Protein AF-A0A9Q9IC61-F1 (afdb_monomer_lite)

Secondary structure (DSSP, 8-state):
-EEEEE-TTS-EEEEEEESSSSTT-TTEEEEEEEEEETTTTEEEEEEEEETT--HHHHHHHHHHHHHHHHHHHHH-GGGTTPEEPTTS-EEEEEE--

Organism: NCBI:txid35754

Sequence (97 aa):
MAFLVEMPDGGFLEVEERTDLAPDDLSVVGVLGASPLEGTGLITFGAVIRAGLDEEQQDDFADWIYDRVVRFAELGGEIDGWDRLEDGTWRVEARWD

pLDDT: mean 91.77, std 5.44, range [69.38, 97.5]

Radius of gyration: 13.13 Å; chains: 1; bounding box: 29×30×39 Å

Structure (mmCIF, N/CA/C/O backbone):
data_AF-A0A9Q9IC61-F1
#
_entry.id   AF-A0A9Q9IC61-F1
#
loop_
_atom_site.group_PDB
_atom_site.id
_atom_site.type_symbol
_atom_site.label_atom_id
_atom_site.label_alt_id
_atom_site.label_comp_id
_atom_site.label_asym_id
_atom_site.label_entity_id
_atom_site.label_seq_id
_atom_site.pdbx_PDB_ins_code
_atom_site.Cartn_x
_atom_site.Cartn_y
_atom_site.Cartn_z
_atom_site.occupancy
_atom_site.B_iso_or_equiv
_atom_site.auth_seq_id
_atom_site.auth_comp_id
_atom_site.auth_asym_id
_atom_site.auth_atom_id
_atom_site.pdbx_PDB_model_num
ATOM 1 N N . MET A 1 1 ? -14.946 4.957 4.155 1.00 79.94 1 MET A N 1
ATOM 2 C CA . MET A 1 1 ? -14.435 6.340 4.093 1.00 79.94 1 MET A CA 1
ATOM 3 C C . MET A 1 1 ? -13.030 6.232 3.499 1.00 79.94 1 MET A C 1
ATOM 5 O O . MET A 1 1 ? -12.612 5.108 3.231 1.00 79.94 1 MET A O 1
ATOM 9 N N . ALA A 1 2 ? -12.407 7.330 3.089 1.00 88.44 2 ALA A N 1
ATOM 10 C CA . ALA A 1 2 ? -11.098 7.282 2.447 1.00 88.44 2 ALA A CA 1
ATOM 11 C C . ALA A 1 2 ? -10.271 8.488 2.880 1.00 88.44 2 ALA A C 1
ATOM 13 O O . ALA A 1 2 ? -10.838 9.548 3.169 1.00 88.44 2 ALA A O 1
ATOM 14 N N . PHE A 1 3 ? -8.953 8.322 2.892 1.00 91.75 3 PHE A N 1
ATOM 15 C CA . PHE A 1 3 ? -8.002 9.409 3.099 1.00 91.75 3 PHE A CA 1
ATOM 16 C C . PHE A 1 3 ? -6.912 9.384 2.026 1.00 91.75 3 PHE A C 1
ATOM 18 O O . PHE A 1 3 ? -6.801 8.432 1.254 1.00 91.75 3 PHE A O 1
ATOM 25 N N . LEU A 1 4 ? -6.151 10.474 1.934 1.00 95.25 4 LEU A N 1
ATOM 26 C CA . LEU A 1 4 ? -5.129 10.662 0.910 1.00 95.25 4 LEU A CA 1
ATOM 27 C C . LEU A 1 4 ? -3.746 10.643 1.550 1.00 95.25 4 LEU A C 1
ATOM 29 O O . LEU A 1 4 ? -3.523 11.328 2.544 1.00 95.25 4 LEU A O 1
ATOM 33 N N . VAL A 1 5 ? -2.820 9.916 0.932 1.00 94.75 5 VAL A N 1
ATOM 34 C CA . VAL A 1 5 ? -1.398 9.914 1.292 1.00 94.75 5 VAL A CA 1
ATOM 35 C C . VAL A 1 5 ? -0.619 10.597 0.176 1.00 94.75 5 VAL A C 1
ATOM 37 O O . VAL A 1 5 ? -0.758 10.225 -0.990 1.00 94.75 5 VAL A O 1
ATOM 40 N N . GLU A 1 6 ? 0.181 11.608 0.511 1.00 95.25 6 GLU A N 1
ATOM 41 C CA . GLU A 1 6 ? 1.061 12.279 -0.452 1.00 95.25 6 GLU A CA 1
ATOM 42 C C . GLU A 1 6 ? 2.210 11.349 -0.853 1.00 95.25 6 GLU A C 1
ATOM 44 O O . GLU A 1 6 ? 2.881 10.758 -0.008 1.00 95.25 6 GLU A O 1
ATOM 49 N N . MET A 1 7 ? 2.411 11.184 -2.156 1.00 94.12 7 MET A N 1
ATOM 50 C CA . MET A 1 7 ? 3.391 10.267 -2.728 1.00 94.12 7 MET A CA 1
ATOM 51 C C . MET A 1 7 ? 4.706 10.989 -3.059 1.00 94.12 7 MET A C 1
ATOM 53 O O . MET A 1 7 ? 4.704 12.198 -3.303 1.00 94.12 7 MET A O 1
ATOM 57 N N . PRO A 1 8 ? 5.842 10.266 -3.141 1.00 88.56 8 PRO A N 1
ATOM 58 C CA . PRO A 1 8 ? 7.152 10.867 -3.427 1.00 88.56 8 PRO A CA 1
ATOM 59 C C . PRO A 1 8 ? 7.231 11.657 -4.743 1.00 88.56 8 PRO A C 1
ATOM 61 O O . PRO A 1 8 ? 8.104 12.507 -4.911 1.00 88.56 8 PRO A O 1
ATOM 64 N N . ASP A 1 9 ? 6.344 11.368 -5.696 1.00 87.00 9 ASP A N 1
ATOM 65 C CA . ASP A 1 9 ? 6.246 12.050 -6.988 1.00 87.00 9 ASP A CA 1
ATOM 66 C C . ASP A 1 9 ? 5.400 13.340 -6.943 1.00 87.00 9 ASP A C 1
ATOM 68 O O . ASP A 1 9 ? 5.222 13.997 -7.972 1.00 87.00 9 ASP A O 1
ATOM 72 N N . GLY A 1 10 ? 4.902 13.722 -5.761 1.00 88.00 10 GLY A N 1
ATOM 73 C CA . GLY A 1 10 ? 3.996 14.852 -5.549 1.00 88.00 10 GLY A CA 1
ATOM 74 C C . GLY A 1 10 ? 2.535 14.549 -5.898 1.00 88.00 10 GLY A C 1
ATOM 75 O O . GLY A 1 10 ? 1.713 15.467 -5.933 1.00 88.00 10 GLY A O 1
ATOM 76 N N . GLY A 1 11 ? 2.209 13.288 -6.203 1.00 92.69 11 GLY A N 1
ATOM 77 C CA . GLY A 1 11 ? 0.844 12.801 -6.358 1.00 92.69 11 GLY A CA 1
ATOM 78 C C . GLY A 1 11 ? 0.186 12.446 -5.024 1.00 92.69 11 GLY A C 1
ATOM 79 O O . GLY A 1 11 ? 0.770 12.597 -3.955 1.00 92.69 11 GLY A O 1
ATOM 80 N N . PHE A 1 12 ? -1.043 11.936 -5.095 1.00 94.50 12 PHE A N 1
ATOM 81 C CA . PHE A 1 12 ? -1.754 11.402 -3.934 1.00 94.50 12 PHE A CA 1
ATOM 82 C C . PHE A 1 12 ? -2.241 9.990 -4.224 1.00 94.50 12 PHE A C 1
ATOM 84 O O . PHE A 1 12 ? -2.774 9.722 -5.303 1.00 94.50 12 PHE A O 1
ATOM 91 N N . LEU A 1 13 ? -2.091 9.111 -3.239 1.00 95.94 13 LEU A N 1
ATOM 92 C CA . LEU A 1 13 ? -2.713 7.798 -3.215 1.00 95.94 13 LEU A CA 1
ATOM 93 C C . LEU A 1 13 ? -3.970 7.863 -2.350 1.00 95.94 13 LEU A C 1
ATOM 95 O O . LEU A 1 13 ? -3.902 8.239 -1.181 1.00 95.94 13 LEU A O 1
ATOM 99 N N . GLU A 1 14 ? -5.110 7.487 -2.921 1.00 96.62 14 GLU A N 1
ATOM 100 C CA . GLU A 1 14 ? -6.337 7.278 -2.154 1.00 96.62 14 GLU A CA 1
ATOM 101 C C . GLU A 1 14 ? -6.277 5.929 -1.431 1.00 96.62 14 GLU A C 1
ATOM 103 O O . GLU A 1 14 ? -6.000 4.893 -2.041 1.00 96.62 14 GLU A O 1
ATOM 108 N N . VAL A 1 15 ? -6.527 5.963 -0.123 1.00 97.00 15 VAL A N 1
ATOM 109 C CA . VAL A 1 15 ? -6.576 4.796 0.756 1.00 97.00 15 VAL A CA 1
ATOM 110 C C . VAL A 1 15 ? -8.029 4.518 1.111 1.00 97.00 15 VAL A C 1
ATOM 112 O O . VAL A 1 15 ? -8.683 5.332 1.765 1.00 97.00 15 VAL A O 1
ATOM 115 N N . GLU A 1 16 ? -8.542 3.363 0.690 1.00 97.06 16 GLU A N 1
ATOM 116 C CA . GLU A 1 16 ? -9.926 2.958 0.956 1.00 97.06 16 GLU A CA 1
ATOM 117 C C . GLU A 1 16 ? -10.041 2.206 2.290 1.00 97.06 16 GLU A C 1
ATOM 119 O O . GLU A 1 1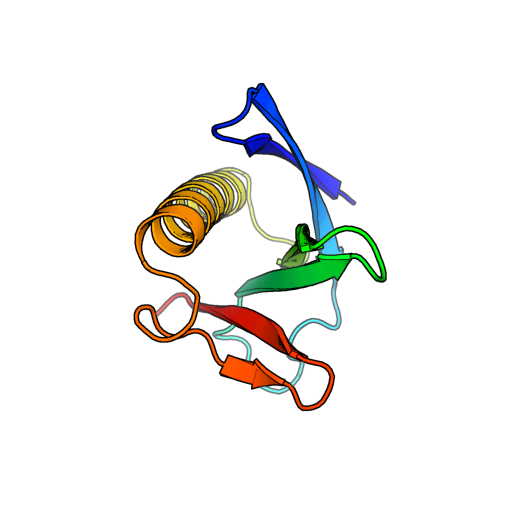6 ? -9.369 1.199 2.521 1.00 97.06 16 GLU A O 1
ATOM 124 N N . GLU A 1 17 ? -10.947 2.646 3.164 1.00 95.75 17 GLU A N 1
ATOM 125 C CA . GLU A 1 17 ? -11.278 1.903 4.380 1.00 95.75 17 GLU A CA 1
ATOM 126 C C . GLU A 1 17 ? -12.256 0.762 4.106 1.00 95.75 17 GLU A C 1
ATOM 128 O O . GLU A 1 17 ? -13.348 0.967 3.561 1.00 95.75 17 GLU A O 1
ATOM 133 N N . ARG A 1 18 ? -11.917 -0.430 4.601 1.00 95.25 18 ARG A N 1
ATOM 134 C CA . ARG A 1 18 ? -12.717 -1.645 4.444 1.00 95.25 18 ARG A CA 1
ATOM 135 C C . ARG A 1 18 ? -12.950 -2.360 5.768 1.00 95.25 18 ARG A C 1
ATOM 137 O O . ARG A 1 18 ? -12.048 -2.527 6.584 1.00 95.25 18 ARG A O 1
ATOM 144 N N . THR A 1 19 ? -14.180 -2.825 5.977 1.00 92.81 19 THR A N 1
ATOM 145 C CA . THR A 1 19 ? -14.551 -3.656 7.138 1.00 92.81 19 THR A CA 1
ATOM 146 C C . THR A 1 19 ? -14.295 -5.143 6.900 1.00 92.81 19 THR A C 1
ATOM 148 O O . THR A 1 19 ? -14.219 -5.909 7.855 1.00 92.81 19 THR A O 1
ATOM 151 N N . ASP A 1 20 ? -14.154 -5.550 5.638 1.00 92.06 20 ASP A N 1
ATOM 152 C CA . ASP A 1 20 ? -13.938 -6.925 5.185 1.00 92.06 20 ASP A CA 1
ATOM 153 C C . ASP A 1 20 ? -12.466 -7.231 4.864 1.00 92.06 20 ASP A C 1
ATOM 155 O O . ASP A 1 20 ? -12.166 -8.269 4.276 1.00 92.06 20 ASP A O 1
ATOM 159 N N . LEU A 1 21 ? -11.537 -6.347 5.245 1.00 91.19 21 LEU A N 1
ATOM 160 C CA . LEU A 1 21 ? -10.109 -6.577 5.056 1.00 91.19 21 LEU A CA 1
ATOM 161 C C . LEU A 1 21 ? -9.633 -7.735 5.943 1.00 91.19 21 LEU A C 1
ATOM 163 O O . LEU A 1 21 ? -9.780 -7.658 7.164 1.00 91.19 21 LEU A O 1
ATOM 167 N N . ALA A 1 22 ? -9.058 -8.774 5.321 1.00 87.44 22 ALA A N 1
ATOM 168 C CA . ALA A 1 22 ? -8.493 -9.955 5.985 1.00 87.44 22 ALA A CA 1
ATOM 169 C C . ALA A 1 22 ? -9.359 -10.419 7.180 1.00 87.44 22 ALA A C 1
ATOM 171 O O . ALA A 1 22 ? -8.960 -10.272 8.338 1.00 87.44 22 ALA A O 1
ATOM 172 N N . PRO A 1 23 ? -10.587 -10.913 6.931 1.00 86.31 23 PRO A N 1
ATOM 173 C CA . PRO A 1 23 ? -11.552 -11.180 7.999 1.00 86.31 23 PRO A CA 1
ATOM 174 C C . PRO A 1 23 ? -11.085 -12.289 8.951 1.00 86.31 23 PRO A C 1
ATOM 176 O O . PRO A 1 23 ? -11.498 -12.318 10.108 1.00 86.31 23 PRO A O 1
ATOM 179 N N . ASP A 1 24 ? -10.208 -13.169 8.467 1.00 90.75 24 ASP A N 1
ATOM 180 C CA . ASP A 1 24 ? -9.641 -14.286 9.220 1.00 90.75 24 ASP A CA 1
ATOM 181 C C . ASP A 1 24 ? -8.329 -13.930 9.949 1.00 90.75 24 ASP A C 1
ATOM 183 O O . ASP A 1 24 ? -7.851 -14.727 10.755 1.00 90.75 24 ASP A O 1
ATOM 187 N N . ASP A 1 25 ? -7.751 -12.747 9.698 1.00 90.25 25 ASP A N 1
ATOM 188 C CA . ASP A 1 25 ? -6.492 -12.296 10.303 1.00 90.25 25 ASP A CA 1
ATOM 189 C C . ASP A 1 25 ? -6.560 -10.812 10.697 1.00 90.25 25 ASP A C 1
ATOM 191 O O . ASP A 1 25 ? -6.336 -9.901 9.896 1.00 90.25 25 ASP A O 1
ATOM 195 N N . LEU A 1 26 ? -6.873 -10.571 11.973 1.00 87.94 26 LEU A N 1
ATOM 196 C CA . LEU A 1 26 ? -7.001 -9.224 12.533 1.00 87.94 26 LEU A CA 1
ATOM 197 C C . LEU A 1 26 ? -5.663 -8.492 12.683 1.00 87.94 26 LEU A C 1
ATOM 199 O O . LEU A 1 26 ? -5.686 -7.279 12.878 1.00 87.94 26 LEU A O 1
ATOM 203 N N . SER A 1 27 ? -4.526 -9.191 12.582 1.00 91.44 27 SER A N 1
ATOM 204 C CA . SER A 1 27 ? -3.209 -8.543 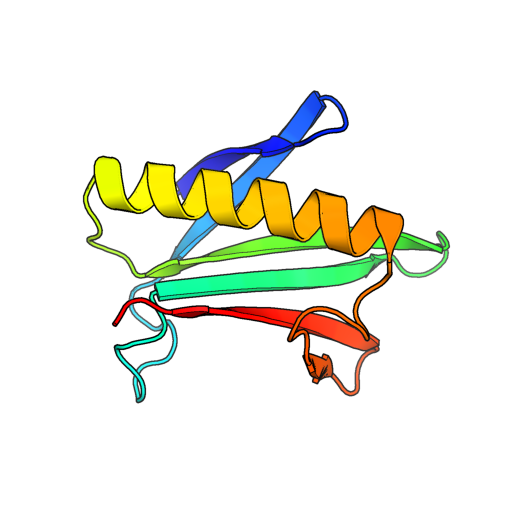12.632 1.00 91.44 27 SER A CA 1
ATOM 205 C C . SER A 1 27 ? -2.936 -7.718 11.376 1.00 91.44 27 SER A C 1
ATOM 207 O O . SER A 1 27 ? -2.170 -6.760 11.427 1.00 91.44 27 SER A O 1
ATOM 209 N N . VAL A 1 28 ? -3.589 -8.050 10.254 1.00 93.88 28 VAL A N 1
ATOM 210 C CA . VAL A 1 28 ? -3.502 -7.280 9.013 1.00 93.88 28 VAL A CA 1
ATOM 211 C C . VAL A 1 28 ? -4.377 -6.039 9.132 1.00 93.88 28 VAL A C 1
ATOM 213 O O . VAL A 1 28 ? -5.609 -6.117 9.227 1.00 93.88 28 VAL A O 1
ATOM 216 N N . VAL A 1 29 ? -3.727 -4.882 9.104 1.00 94.81 29 VAL A N 1
ATOM 217 C CA . VAL A 1 29 ? -4.370 -3.569 9.252 1.00 94.81 29 VAL A CA 1
ATOM 218 C C . VAL A 1 29 ? -4.493 -2.833 7.928 1.00 94.81 29 VAL A C 1
ATOM 220 O O . VAL A 1 29 ? -5.351 -1.969 7.796 1.00 94.81 29 VAL A O 1
ATOM 223 N N . GLY A 1 30 ? -3.707 -3.213 6.922 1.00 96.56 30 GLY A N 1
ATOM 224 C CA . GLY A 1 30 ? -3.768 -2.617 5.596 1.00 96.56 30 GLY A CA 1
ATOM 225 C C . GLY A 1 30 ? -3.029 -3.437 4.548 1.00 96.56 30 GLY A C 1
ATOM 226 O O . GLY A 1 30 ? -2.244 -4.329 4.871 1.00 96.56 30 GLY A O 1
ATOM 227 N N . VAL A 1 31 ? -3.296 -3.147 3.280 1.00 96.75 31 VAL A N 1
ATOM 228 C CA . VAL A 1 31 ? -2.645 -3.781 2.131 1.00 96.75 31 VAL A CA 1
ATOM 229 C C . VAL A 1 31 ? -2.296 -2.707 1.118 1.00 96.75 31 VAL A C 1
ATOM 231 O O . VAL A 1 31 ? -3.139 -1.879 0.777 1.00 96.75 31 VAL A O 1
ATOM 234 N N . LEU A 1 32 ? -1.069 -2.762 0.609 1.00 97.31 32 LEU A N 1
ATOM 235 C CA . LEU A 1 32 ? -0.616 -1.973 -0.529 1.00 97.31 32 LEU A CA 1
ATOM 236 C C . LEU A 1 32 ? -0.416 -2.906 -1.724 1.00 97.31 32 LEU A C 1
ATOM 238 O O . LEU A 1 32 ? 0.272 -3.921 -1.626 1.00 97.31 32 LEU A O 1
ATOM 242 N N . GLY A 1 33 ? -1.028 -2.558 -2.850 1.00 96.25 33 GLY A N 1
ATOM 243 C CA . GLY A 1 33 ? -0.877 -3.230 -4.132 1.00 96.25 33 GLY A CA 1
ATOM 244 C C . GLY A 1 33 ? -0.133 -2.353 -5.135 1.00 96.25 33 GLY A C 1
ATOM 245 O O . GLY A 1 33 ? -0.323 -1.139 -5.161 1.00 96.25 33 GLY A O 1
ATOM 246 N N . ALA A 1 34 ? 0.682 -2.975 -5.982 1.00 95.31 34 ALA A N 1
ATOM 247 C CA . ALA A 1 34 ? 1.385 -2.342 -7.089 1.00 95.31 34 ALA A CA 1
ATOM 248 C C . ALA A 1 34 ? 1.133 -3.154 -8.365 1.00 95.31 34 ALA A C 1
ATOM 250 O O . ALA A 1 34 ? 1.647 -4.263 -8.535 1.00 95.31 34 ALA A O 1
ATOM 251 N N . SER A 1 35 ? 0.308 -2.611 -9.255 1.00 94.69 35 SER A N 1
ATOM 252 C CA . SER A 1 35 ? -0.175 -3.306 -10.450 1.00 94.69 35 SER A CA 1
ATOM 253 C C . SER A 1 35 ? 0.415 -2.693 -11.718 1.00 94.69 35 SER A C 1
ATOM 255 O O . SER A 1 35 ? 0.471 -1.466 -11.828 1.00 94.69 35 SER A O 1
ATOM 257 N N . PRO A 1 36 ? 0.833 -3.505 -12.703 1.00 92.25 36 PRO A N 1
ATOM 258 C CA . PRO A 1 36 ? 1.251 -2.987 -13.995 1.00 92.25 36 PRO A CA 1
ATOM 259 C C . PRO A 1 36 ? 0.064 -2.394 -14.756 1.00 92.25 36 PRO A C 1
ATOM 261 O O . PRO A 1 36 ? -0.990 -3.016 -14.882 1.00 92.25 36 PRO A O 1
ATOM 264 N N . LEU A 1 37 ? 0.255 -1.206 -15.322 1.00 89.31 37 LEU A N 1
ATOM 265 C CA . LEU A 1 37 ? -0.717 -0.589 -16.210 1.00 89.31 37 LEU A CA 1
ATOM 266 C C . LEU A 1 37 ? -0.488 -1.085 -17.643 1.00 89.31 37 LEU A C 1
ATOM 268 O O . LEU A 1 37 ? 0.541 -0.796 -18.271 1.00 89.31 37 LEU A O 1
ATOM 272 N N . GLU A 1 38 ? -1.456 -1.848 -18.153 1.00 87.38 38 GLU A N 1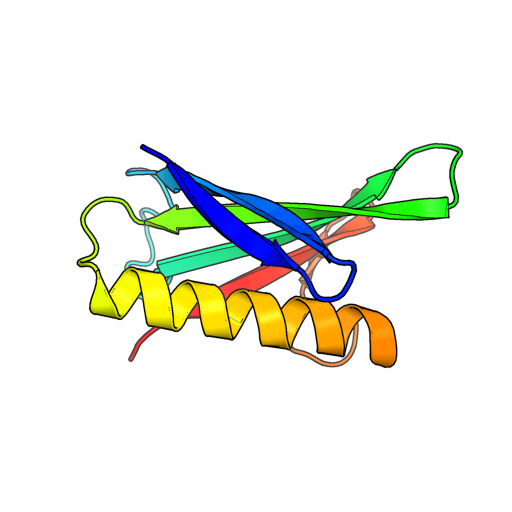
ATOM 273 C CA . GLU A 1 38 ? -1.357 -2.554 -19.432 1.00 87.38 38 GLU A CA 1
ATOM 274 C C . GLU A 1 38 ? -0.934 -1.623 -20.580 1.00 87.38 38 GLU A C 1
ATOM 276 O O . GLU A 1 38 ? -1.480 -0.539 -20.777 1.00 87.38 38 GLU A O 1
ATOM 281 N N . GLY A 1 39 ? 0.083 -2.047 -21.337 1.00 87.50 39 GLY A N 1
ATOM 282 C CA . GLY A 1 39 ? 0.561 -1.332 -22.522 1.00 87.50 39 GLY A CA 1
ATOM 283 C C . GLY A 1 39 ? 1.394 -0.074 -22.251 1.00 87.50 39 GLY A C 1
ATOM 284 O O . GLY A 1 39 ? 1.843 0.553 -23.209 1.00 87.50 39 GLY A O 1
ATOM 285 N N . THR A 1 40 ? 1.641 0.288 -20.987 1.00 88.62 40 THR A N 1
ATOM 286 C CA . THR A 1 40 ? 2.396 1.508 -20.634 1.00 88.62 40 THR A CA 1
ATOM 287 C C . THR A 1 40 ? 3.769 1.235 -20.023 1.00 88.62 40 THR A C 1
ATOM 289 O O . THR A 1 40 ? 4.643 2.096 -20.076 1.00 88.62 40 THR A O 1
ATOM 292 N 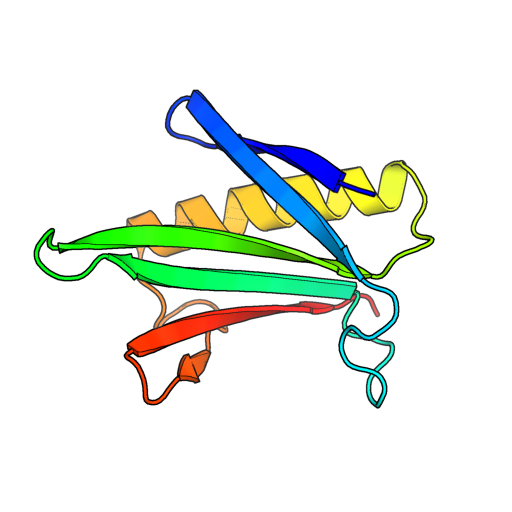N . GLY A 1 41 ? 3.968 0.047 -19.441 1.00 83.88 41 GLY A N 1
ATOM 293 C CA . GLY A 1 41 ? 5.159 -0.263 -18.643 1.00 83.88 41 GLY A CA 1
ATOM 294 C C . GLY A 1 41 ? 5.223 0.481 -17.303 1.00 83.88 41 GLY A C 1
ATOM 295 O O . GLY A 1 41 ? 6.234 0.383 -16.614 1.00 83.88 41 GLY A O 1
ATOM 296 N N . LEU A 1 42 ? 4.170 1.219 -16.937 1.00 87.19 42 LEU A N 1
ATOM 297 C CA . LEU A 1 42 ? 4.052 1.921 -15.663 1.00 87.19 42 LEU A CA 1
ATOM 298 C C . LEU A 1 42 ? 3.449 1.008 -14.591 1.00 87.19 42 LEU A C 1
ATOM 300 O O . LEU A 1 42 ? 2.768 0.030 -14.902 1.00 87.19 42 LEU A O 1
ATOM 304 N N . ILE A 1 43 ? 3.680 1.363 -13.329 1.00 89.69 43 ILE A N 1
ATOM 305 C CA . ILE A 1 43 ? 3.070 0.736 -12.155 1.00 89.69 43 ILE A CA 1
ATOM 306 C C . ILE A 1 43 ? 2.098 1.735 -11.528 1.00 89.69 43 ILE A C 1
ATOM 308 O O . ILE A 1 43 ? 2.421 2.913 -11.395 1.00 89.69 43 ILE A O 1
ATOM 312 N N . THR A 1 44 ? 0.921 1.262 -11.135 1.00 93.00 44 THR A N 1
ATOM 313 C CA . THR A 1 44 ? -0.049 2.022 -10.340 1.00 93.00 44 THR A CA 1
ATOM 314 C C . THR A 1 44 ? -0.169 1.406 -8.960 1.00 93.00 44 THR A C 1
ATOM 316 O O . THR A 1 44 ? -0.262 0.181 -8.844 1.00 93.00 44 THR A O 1
ATOM 319 N N . PHE A 1 45 ? -0.225 2.250 -7.936 1.00 95.31 45 PHE A N 1
ATOM 320 C CA . PHE A 1 45 ? -0.427 1.816 -6.560 1.00 95.31 45 PHE A CA 1
ATOM 321 C C . PHE A 1 45 ? -1.895 1.936 -6.152 1.00 95.31 45 PHE A C 1
ATOM 323 O O . PHE A 1 45 ? -2.606 2.826 -6.616 1.00 95.31 45 PHE A O 1
ATOM 330 N N . GLY A 1 46 ? -2.336 1.030 -5.285 1.00 96.50 46 GLY A N 1
ATOM 331 C CA . GLY A 1 46 ? -3.643 1.060 -4.634 1.00 96.50 46 GLY A CA 1
ATOM 332 C C . GLY A 1 46 ? -3.508 0.570 -3.200 1.00 96.50 46 GLY A C 1
ATOM 333 O O . GLY A 1 46 ? -2.793 -0.403 -2.966 1.00 96.50 46 GLY A O 1
ATOM 334 N N . ALA A 1 47 ? -4.170 1.223 -2.248 1.00 97.50 47 ALA A N 1
ATOM 335 C CA . ALA A 1 47 ? -4.089 0.852 -0.841 1.00 97.50 47 ALA A CA 1
ATOM 336 C C . ALA A 1 47 ? -5.471 0.723 -0.201 1.00 97.50 47 ALA A C 1
ATOM 338 O O . ALA A 1 47 ? -6.394 1.483 -0.496 1.00 97.50 47 ALA A O 1
ATOM 339 N N . VAL A 1 48 ? -5.587 -0.244 0.703 1.00 97.44 48 VAL A N 1
ATOM 340 C CA . VAL A 1 48 ? -6.759 -0.432 1.558 1.00 97.44 48 VAL A CA 1
ATOM 341 C C . VAL A 1 48 ? -6.314 -0.531 3.008 1.00 97.44 48 VAL A C 1
ATOM 343 O O . VAL A 1 48 ? -5.272 -1.116 3.298 1.00 97.44 48 VAL A O 1
ATOM 346 N N . ILE A 1 49 ? -7.117 0.006 3.916 1.00 96.69 49 ILE A N 1
ATOM 347 C CA . ILE A 1 49 ? -6.882 -0.051 5.359 1.00 96.69 49 ILE A CA 1
ATOM 348 C C . ILE A 1 49 ? -8.126 -0.591 6.067 1.00 96.69 49 ILE A C 1
ATOM 350 O O . ILE A 1 49 ? -9.250 -0.484 5.569 1.00 96.69 49 ILE A O 1
ATOM 354 N N . ARG A 1 50 ? -7.950 -1.197 7.236 1.00 95.62 50 ARG A N 1
ATOM 355 C CA . ARG A 1 50 ? -9.052 -1.645 8.081 1.00 95.62 50 ARG A CA 1
ATOM 356 C C . ARG A 1 50 ? -9.843 -0.433 8.576 1.00 95.62 50 ARG A C 1
ATOM 358 O O . ARG A 1 50 ? -9.276 0.553 9.029 1.00 95.62 50 ARG A O 1
ATOM 365 N N . ALA A 1 51 ? -11.166 -0.513 8.506 1.00 94.00 51 ALA A N 1
ATOM 366 C CA . ALA A 1 51 ? -12.037 0.536 9.027 1.00 94.00 51 ALA A CA 1
ATOM 367 C C . ALA A 1 51 ? -12.013 0.594 10.566 1.00 94.00 51 ALA A C 1
ATOM 369 O O . ALA A 1 51 ? -11.911 -0.438 11.234 1.00 94.00 51 ALA A O 1
ATOM 370 N N . GLY A 1 52 ? -12.214 1.794 11.120 1.00 91.25 52 GLY A N 1
ATOM 371 C CA . GLY A 1 52 ? -12.335 2.014 12.567 1.00 91.25 52 GLY A CA 1
ATOM 372 C C . GLY A 1 52 ? -11.014 2.244 13.305 1.00 91.25 52 GLY A C 1
ATOM 373 O O . GLY A 1 52 ? -11.018 2.229 14.534 1.00 91.25 52 GLY A O 1
ATOM 374 N N . LEU A 1 53 ? -9.922 2.452 12.568 1.00 90.62 53 LEU A N 1
ATOM 375 C CA . LEU A 1 53 ? -8.643 2.902 13.111 1.00 90.62 53 LEU A CA 1
ATOM 376 C C . LEU A 1 53 ? -8.694 4.395 13.449 1.00 90.62 53 LEU A C 1
ATOM 378 O O . LEU A 1 53 ? -9.393 5.159 12.773 1.00 90.62 53 LEU A O 1
ATOM 382 N N . ASP A 1 54 ? -7.979 4.796 14.495 1.00 93.62 54 ASP A N 1
ATOM 383 C CA . ASP A 1 54 ? -7.865 6.202 14.888 1.00 93.62 54 ASP A CA 1
ATOM 384 C C . ASP A 1 54 ? -6.889 6.993 13.993 1.00 93.62 54 ASP A C 1
ATOM 386 O O . ASP A 1 54 ? -6.342 6.469 13.026 1.00 93.62 54 ASP A O 1
ATOM 390 N N . GLU A 1 55 ? -6.743 8.293 14.260 1.00 93.06 55 GLU A N 1
ATOM 391 C CA . GLU A 1 55 ? -5.925 9.203 13.445 1.00 93.06 55 GLU A CA 1
ATOM 392 C C . GLU A 1 55 ? -4.427 8.864 13.522 1.00 93.06 55 GLU A C 1
ATOM 394 O O . GLU A 1 55 ? -3.770 8.823 12.490 1.00 93.06 55 GLU A O 1
ATOM 399 N N . GLU A 1 56 ? -3.909 8.524 14.709 1.00 94.56 56 GLU A N 1
ATOM 400 C CA . GLU A 1 56 ? -2.502 8.126 14.903 1.00 94.56 56 GLU A CA 1
ATOM 401 C C . GLU A 1 56 ? -2.185 6.857 14.102 1.00 94.56 56 GLU A C 1
ATOM 403 O O . GLU A 1 56 ? -1.196 6.776 13.381 1.00 94.56 56 GLU A O 1
ATOM 408 N N . GLN A 1 57 ? -3.098 5.893 14.149 1.00 94.19 57 GLN A N 1
ATOM 409 C CA . GLN A 1 57 ? -3.036 4.656 13.384 1.00 94.19 57 GLN A CA 1
ATOM 410 C C . GLN A 1 57 ? -3.101 4.868 11.860 1.00 94.19 57 GLN A C 1
ATOM 412 O O . GLN A 1 57 ? -2.456 4.142 11.098 1.00 94.19 57 GLN A O 1
ATOM 417 N N . GLN A 1 58 ? -3.895 5.834 11.395 1.00 94.31 58 GLN A N 1
ATOM 418 C CA . GLN A 1 58 ? -3.963 6.191 9.975 1.00 94.31 58 GLN A CA 1
ATOM 419 C C . GLN A 1 58 ? -2.682 6.890 9.506 1.00 94.31 58 GLN A C 1
ATOM 421 O O . GLN A 1 58 ? -2.201 6.576 8.415 1.00 94.31 58 GLN A O 1
ATOM 426 N N . ASP A 1 59 ? -2.107 7.761 10.337 1.00 95.00 59 ASP A N 1
ATOM 427 C CA . ASP A 1 59 ? -0.831 8.434 10.073 1.00 95.00 59 ASP A CA 1
ATOM 428 C C . ASP A 1 59 ? 0.331 7.428 10.015 1.00 95.00 59 ASP A C 1
ATOM 430 O O . ASP A 1 59 ? 1.088 7.415 9.043 1.00 95.00 59 ASP A O 1
ATOM 434 N N . ASP A 1 60 ? 0.414 6.498 10.972 1.00 95.75 60 ASP A N 1
ATOM 435 C CA . ASP A 1 60 ? 1.413 5.420 10.962 1.00 95.75 60 ASP A CA 1
ATOM 436 C C . ASP A 1 60 ? 1.316 4.562 9.687 1.00 95.75 60 ASP A C 1
ATOM 438 O O . ASP A 1 60 ? 2.325 4.137 9.108 1.00 95.75 60 ASP A O 1
ATOM 442 N N . PHE A 1 61 ? 0.093 4.298 9.215 1.00 96.38 61 PHE A N 1
ATOM 443 C CA . PHE A 1 61 ? -0.117 3.574 7.964 1.00 96.38 61 PHE A CA 1
ATOM 444 C C . PHE A 1 61 ? 0.269 4.406 6.732 1.00 96.38 61 PHE A C 1
ATOM 446 O O . PHE A 1 61 ? 0.809 3.850 5.773 1.00 96.38 61 PHE A O 1
ATOM 453 N N . ALA A 1 62 ? 0.031 5.719 6.747 1.00 96.50 62 ALA A N 1
ATOM 454 C CA . ALA A 1 62 ? 0.448 6.627 5.682 1.00 96.50 62 ALA A CA 1
ATOM 455 C C . ALA A 1 62 ? 1.979 6.658 5.534 1.00 96.50 62 ALA A C 1
ATOM 457 O O . ALA A 1 62 ? 2.492 6.496 4.421 1.00 96.50 62 ALA A O 1
ATOM 458 N N . ASP A 1 63 ? 2.702 6.765 6.650 1.00 96.12 63 ASP A N 1
ATOM 459 C CA . ASP A 1 63 ? 4.167 6.706 6.684 1.00 96.12 63 ASP A CA 1
ATOM 460 C C . ASP A 1 63 ? 4.684 5.349 6.188 1.00 96.12 63 ASP A C 1
ATOM 462 O O . ASP A 1 63 ? 5.623 5.277 5.385 1.00 96.12 63 ASP A O 1
ATOM 466 N N . TRP A 1 64 ? 4.029 4.257 6.599 1.00 95.81 64 TRP A N 1
ATOM 467 C CA . TRP A 1 64 ? 4.349 2.921 6.104 1.00 95.81 64 TRP A CA 1
ATOM 468 C C . TRP A 1 64 ? 4.134 2.799 4.588 1.00 95.81 64 TRP A C 1
ATOM 470 O O . TRP A 1 64 ? 5.006 2.267 3.902 1.00 95.81 64 TRP A O 1
ATOM 480 N N . ILE A 1 65 ? 3.028 3.3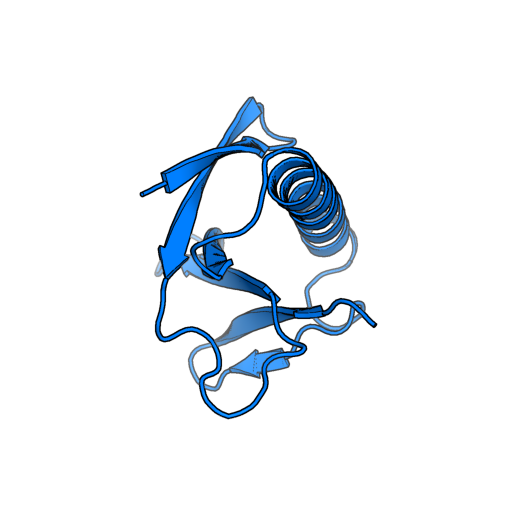14 4.032 1.00 96.25 65 ILE A N 1
ATOM 481 C CA . ILE A 1 65 ? 2.794 3.335 2.576 1.00 96.25 65 ILE A CA 1
ATOM 482 C C . ILE A 1 65 ? 3.933 4.073 1.876 1.00 96.25 65 ILE A C 1
ATOM 484 O O . ILE A 1 65 ? 4.482 3.556 0.900 1.00 96.25 65 ILE A O 1
ATOM 488 N N . TYR A 1 66 ? 4.271 5.270 2.359 1.00 95.50 66 TYR A N 1
ATOM 489 C CA . TYR A 1 66 ? 5.292 6.111 1.744 1.00 95.50 66 TYR A CA 1
ATOM 490 C C . TYR A 1 66 ? 6.631 5.368 1.650 1.00 95.50 66 TYR A C 1
ATOM 492 O O . TYR A 1 66 ? 7.204 5.270 0.561 1.00 95.50 66 TYR A O 1
ATOM 500 N N . ASP A 1 67 ? 7.090 4.768 2.754 1.00 94.31 67 ASP A N 1
ATOM 501 C CA . ASP A 1 67 ? 8.321 3.968 2.778 1.00 94.31 67 ASP A CA 1
ATOM 502 C C . ASP A 1 67 ? 8.264 2.808 1.772 1.00 94.31 67 ASP A C 1
ATOM 504 O O . ASP A 1 67 ? 9.182 2.626 0.968 1.00 94.31 67 ASP A O 1
ATOM 508 N N . ARG A 1 68 ? 7.155 2.058 1.732 1.00 94.38 68 ARG A N 1
ATOM 509 C CA . ARG A 1 68 ? 7.010 0.913 0.817 1.00 94.38 68 ARG A CA 1
ATOM 510 C C . ARG A 1 68 ? 7.015 1.320 -0.649 1.00 94.38 68 ARG A C 1
ATOM 512 O O . ARG A 1 68 ? 7.616 0.613 -1.457 1.00 94.38 68 ARG A O 1
ATOM 519 N N . VAL A 1 69 ? 6.389 2.440 -1.005 1.00 94.12 69 VAL A N 1
ATOM 520 C CA . VAL A 1 69 ? 6.400 2.957 -2.382 1.00 94.12 69 VAL A CA 1
ATOM 521 C C . VAL A 1 69 ? 7.814 3.366 -2.793 1.00 94.12 69 VAL A C 1
ATOM 523 O O . VAL A 1 69 ? 8.266 2.977 -3.873 1.00 94.12 69 VAL A O 1
ATOM 526 N N . VAL A 1 70 ? 8.543 4.084 -1.928 1.00 93.25 70 VAL A N 1
ATOM 527 C CA . VAL A 1 70 ? 9.944 4.465 -2.182 1.00 93.25 70 VAL A CA 1
ATOM 528 C C . VAL A 1 70 ? 10.805 3.223 -2.397 1.00 93.25 70 VAL A C 1
ATOM 530 O O . VAL A 1 70 ? 11.486 3.106 -3.416 1.00 93.25 70 VAL A O 1
ATOM 533 N N . ARG A 1 71 ? 10.729 2.249 -1.486 1.00 92.31 71 ARG A N 1
ATOM 534 C CA . ARG A 1 71 ? 11.553 1.035 -1.560 1.00 92.31 71 ARG A CA 1
ATOM 535 C C . ARG A 1 71 ? 11.204 0.176 -2.766 1.00 92.31 71 ARG A C 1
ATOM 537 O O . ARG A 1 71 ? 12.108 -0.352 -3.410 1.00 92.31 71 ARG A O 1
ATOM 544 N N . PHE A 1 72 ? 9.923 0.083 -3.125 1.00 92.69 72 PHE A N 1
ATOM 545 C CA . PHE A 1 72 ? 9.503 -0.598 -4.348 1.00 92.69 72 PHE A CA 1
ATOM 546 C C . PHE A 1 72 ? 10.091 0.073 -5.596 1.00 92.69 72 PHE A C 1
ATOM 548 O O . PHE A 1 72 ? 10.548 -0.621 -6.503 1.00 92.69 72 PHE A O 1
ATOM 555 N N . ALA A 1 73 ? 10.123 1.408 -5.648 1.00 89.62 73 ALA A N 1
ATOM 556 C CA . ALA A 1 73 ? 10.710 2.138 -6.769 1.00 89.62 73 ALA A CA 1
ATOM 557 C C . ALA A 1 73 ? 12.238 1.957 -6.868 1.00 89.62 73 ALA A C 1
ATOM 559 O O . ALA A 1 73 ? 12.777 1.890 -7.972 1.00 89.62 73 ALA A O 1
ATOM 560 N N . GLU A 1 74 ? 12.936 1.858 -5.734 1.00 89.94 74 GLU A N 1
ATOM 561 C CA . GLU A 1 74 ? 14.395 1.699 -5.688 1.00 89.94 74 GLU A CA 1
ATOM 562 C C . GLU A 1 74 ? 14.866 0.261 -5.944 1.00 89.94 74 GLU A C 1
ATOM 564 O O . GLU A 1 74 ? 15.880 0.045 -6.612 1.00 89.94 74 GLU A O 1
ATOM 569 N N . LEU A 1 75 ? 14.158 -0.724 -5.387 1.00 88.00 75 LEU A N 1
ATOM 570 C CA . LEU A 1 75 ? 14.618 -2.113 -5.280 1.00 88.00 75 LEU A CA 1
ATOM 571 C C . LEU A 1 75 ? 13.748 -3.111 -6.055 1.00 88.00 75 LEU A C 1
ATOM 573 O O . LEU A 1 75 ? 14.182 -4.236 -6.302 1.00 88.00 75 LEU A O 1
ATOM 577 N N . GLY A 1 76 ? 12.535 -2.715 -6.446 1.00 83.56 76 GLY A N 1
ATOM 578 C CA . GLY A 1 76 ? 11.502 -3.618 -6.949 1.00 83.56 76 GLY A CA 1
ATOM 579 C C . GLY A 1 76 ? 10.795 -4.409 -5.838 1.00 83.56 76 GLY A C 1
ATOM 580 O O . GLY A 1 76 ? 11.167 -4.360 -4.667 1.00 83.56 76 GLY A O 1
ATOM 581 N N . GLY A 1 77 ? 9.757 -5.165 -6.214 1.00 78.38 77 GLY A N 1
ATOM 582 C CA . GLY A 1 77 ? 8.921 -5.914 -5.265 1.00 78.38 77 GLY A CA 1
ATOM 583 C C . GLY A 1 77 ? 9.599 -7.120 -4.603 1.00 78.38 77 GLY A C 1
ATOM 584 O O . GLY A 1 77 ? 9.264 -7.470 -3.480 1.00 78.38 77 GLY A O 1
ATOM 585 N N . GLU A 1 78 ? 10.597 -7.741 -5.235 1.00 77.69 78 GLU A N 1
ATOM 586 C CA . GLU A 1 78 ? 11.161 -9.027 -4.774 1.00 77.69 78 GLU A CA 1
ATOM 587 C C . GLU A 1 78 ? 11.854 -8.982 -3.400 1.00 77.69 78 GLU A C 1
ATOM 589 O O . GLU A 1 78 ? 12.085 -10.029 -2.798 1.00 77.69 78 GLU A O 1
ATOM 594 N N . ILE A 1 79 ? 12.222 -7.798 -2.906 1.00 69.38 79 ILE A N 1
ATOM 595 C CA . ILE A 1 79 ? 13.184 -7.663 -1.803 1.00 69.38 79 ILE A CA 1
ATOM 596 C C . ILE A 1 79 ? 12.514 -7.351 -0.454 1.00 69.38 79 ILE A C 1
ATOM 598 O O . ILE A 1 79 ? 13.119 -7.583 0.591 1.00 69.38 79 ILE A O 1
ATOM 602 N N . ASP A 1 80 ? 11.265 -6.880 -0.437 1.00 76.06 80 ASP A N 1
ATOM 603 C CA . ASP A 1 80 ? 10.725 -6.167 0.731 1.00 76.06 80 ASP A CA 1
ATOM 604 C C . ASP A 1 80 ? 9.390 -6.729 1.251 1.00 76.06 80 ASP A C 1
ATOM 606 O O . ASP A 1 80 ? 8.478 -5.989 1.607 1.00 76.06 80 ASP A O 1
ATOM 610 N N . GLY A 1 81 ? 9.267 -8.060 1.284 1.00 85.75 81 GLY A N 1
ATOM 611 C CA . GLY A 1 81 ? 8.082 -8.737 1.828 1.00 85.75 81 GLY A CA 1
ATOM 612 C C . GLY A 1 81 ? 6.841 -8.648 0.938 1.00 85.75 81 GLY A C 1
ATOM 613 O O . GLY A 1 81 ? 5.743 -8.945 1.404 1.00 85.75 81 GLY A O 1
ATOM 614 N N . TRP A 1 82 ? 7.010 -8.249 -0.325 1.00 94.19 82 TRP A N 1
ATOM 615 C CA . TRP A 1 82 ? 5.924 -8.274 -1.289 1.00 94.19 82 TRP A CA 1
ATOM 616 C C . TRP A 1 82 ? 5.729 -9.679 -1.850 1.00 94.19 82 TRP A C 1
ATOM 618 O O . TRP A 1 82 ? 6.678 -10.346 -2.266 1.00 94.19 82 TRP A O 1
ATOM 628 N N . ASP A 1 83 ? 4.471 -10.079 -1.954 1.00 93.88 83 ASP A N 1
ATOM 629 C CA . ASP A 1 83 ? 4.051 -11.256 -2.691 1.00 93.88 83 ASP A CA 1
ATOM 630 C C . ASP A 1 83 ? 3.702 -10.868 -4.126 1.00 93.88 83 ASP A C 1
ATOM 632 O O . ASP A 1 83 ? 2.938 -9.927 -4.366 1.00 93.88 83 ASP A O 1
ATOM 636 N N . ARG A 1 84 ? 4.213 -11.632 -5.092 1.00 93.75 84 ARG A N 1
ATOM 637 C CA . ARG A 1 84 ? 3.791 -11.519 -6.489 1.00 93.75 84 ARG A CA 1
ATOM 638 C C . ARG A 1 84 ? 2.591 -12.420 -6.749 1.00 93.75 84 ARG A C 1
ATOM 640 O O . ARG A 1 84 ? 2.677 -13.634 -6.570 1.00 93.75 84 ARG A O 1
ATOM 647 N N . LEU A 1 85 ? 1.501 -11.829 -7.213 1.00 93.12 85 LEU A N 1
ATOM 648 C CA . LEU A 1 85 ? 0.295 -12.526 -7.639 1.00 93.12 85 LEU A CA 1
ATOM 649 C C . LEU A 1 85 ? 0.431 -13.056 -9.074 1.00 93.12 85 LEU A C 1
ATOM 651 O O . LEU A 1 85 ? 1.315 -12.652 -9.835 1.00 93.12 85 LEU A O 1
ATOM 655 N N . GLU A 1 86 ? -0.454 -13.983 -9.446 1.00 92.69 86 GLU A N 1
ATOM 656 C CA . GLU A 1 86 ? -0.432 -14.649 -10.758 1.00 92.69 86 GLU A CA 1
ATOM 657 C C . GLU A 1 86 ? -0.670 -13.684 -11.929 1.00 92.69 86 GLU A C 1
ATOM 659 O O . GLU A 1 86 ? -0.134 -13.888 -13.017 1.00 92.69 86 GLU A O 1
ATOM 664 N N . ASP A 1 87 ? -1.435 -12.615 -11.702 1.00 89.38 87 ASP A N 1
ATOM 665 C CA . ASP A 1 87 ? -1.699 -11.547 -12.674 1.00 89.38 87 ASP A CA 1
ATOM 666 C C . ASP A 1 87 ? -0.538 -10.543 -12.808 1.00 89.38 87 ASP A C 1
ATOM 668 O O . ASP A 1 87 ? -0.574 -9.645 -13.649 1.00 89.38 87 ASP A O 1
ATOM 672 N N . GLY A 1 88 ? 0.526 -10.719 -12.020 1.00 89.88 88 GLY A N 1
ATOM 673 C CA . GLY A 1 88 ? 1.700 -9.856 -12.013 1.00 89.88 88 GLY A CA 1
ATOM 674 C C . GLY A 1 88 ? 1.601 -8.661 -11.070 1.00 89.88 88 GLY A C 1
ATOM 675 O O . GLY A 1 88 ? 2.583 -7.921 -10.977 1.00 89.88 88 GLY A O 1
ATOM 676 N N . THR A 1 89 ? 0.487 -8.488 -10.356 1.00 94.00 89 THR A N 1
ATOM 677 C CA . THR A 1 89 ? 0.376 -7.510 -9.274 1.00 94.00 89 THR A CA 1
ATOM 678 C C . THR A 1 89 ? 1.256 -7.920 -8.103 1.00 94.00 89 THR A C 1
ATOM 680 O O . THR A 1 89 ? 1.333 -9.088 -7.726 1.00 94.00 89 THR A O 1
ATOM 683 N N . TRP A 1 90 ? 1.923 -6.943 -7.504 1.00 95.50 90 TRP A N 1
ATOM 684 C CA . TRP A 1 90 ? 2.605 -7.115 -6.231 1.00 95.50 90 TRP A CA 1
ATOM 685 C C . TRP A 1 90 ? 1.690 -6.664 -5.105 1.00 95.50 90 TRP A C 1
ATOM 687 O O . TRP A 1 90 ? 0.989 -5.665 -5.250 1.00 95.50 90 TRP A O 1
ATOM 697 N N . ARG A 1 91 ? 1.715 -7.363 -3.972 1.00 95.62 91 ARG A N 1
ATOM 698 C CA . ARG A 1 91 ? 1.034 -6.927 -2.750 1.00 95.62 91 ARG A CA 1
ATOM 699 C C . ARG A 1 91 ? 1.945 -7.034 -1.537 1.00 95.62 91 ARG A C 1
ATOM 701 O O . ARG A 1 91 ? 2.750 -7.954 -1.466 1.00 95.62 91 ARG A O 1
ATOM 708 N N . VAL A 1 92 ? 1.776 -6.151 -0.567 1.00 95.56 92 VAL A N 1
ATOM 709 C CA . VAL A 1 92 ? 2.406 -6.251 0.753 1.00 95.56 92 VAL A CA 1
ATOM 710 C C . VAL A 1 92 ? 1.386 -5.886 1.824 1.00 95.56 92 VAL A C 1
ATOM 712 O O . VAL A 1 92 ? 0.542 -5.011 1.627 1.00 95.56 92 VAL A O 1
ATOM 715 N N . GLU A 1 93 ? 1.434 -6.596 2.946 1.00 95.81 93 GLU A N 1
ATOM 716 C CA . GLU A 1 93 ? 0.491 -6.438 4.052 1.00 95.81 93 GLU A CA 1
ATOM 717 C C . GLU A 1 93 ? 1.148 -5.649 5.189 1.00 95.81 93 GLU A C 1
ATOM 719 O O . GLU A 1 93 ? 2.258 -5.969 5.621 1.00 95.81 93 GLU A O 1
ATOM 724 N N . ALA A 1 94 ? 0.454 -4.630 5.690 1.00 95.12 94 ALA A N 1
ATOM 725 C CA . ALA A 1 94 ? 0.803 -3.977 6.942 1.00 95.12 94 ALA A CA 1
ATOM 726 C C . ALA A 1 94 ? 0.217 -4.779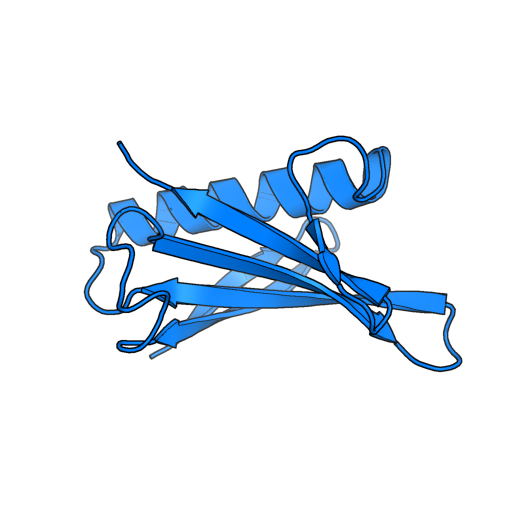 8.100 1.00 95.12 94 ALA A C 1
ATOM 728 O O . ALA A 1 94 ? -0.970 -5.126 8.090 1.00 95.12 94 ALA A O 1
ATOM 729 N N . ARG A 1 95 ? 1.051 -5.048 9.104 1.00 93.56 95 ARG A N 1
ATOM 730 C CA . ARG A 1 95 ? 0.660 -5.762 10.316 1.00 93.56 95 ARG A CA 1
ATOM 731 C C . ARG A 1 95 ? 1.115 -5.003 11.550 1.00 93.56 95 ARG A C 1
ATOM 733 O O . ARG A 1 95 ? 2.211 -4.443 11.536 1.00 93.56 95 ARG A O 1
ATOM 740 N N . TRP A 1 96 ? 0.288 -5.018 12.590 1.00 84.94 96 TRP A N 1
ATOM 741 C CA . TRP A 1 96 ? 0.633 -4.520 13.922 1.00 84.94 96 TRP A CA 1
ATOM 742 C C . TRP A 1 96 ? 0.624 -5.683 14.914 1.00 84.94 96 TRP A C 1
ATOM 744 O O . TRP A 1 96 ? -0.283 -6.518 14.876 1.00 84.94 96 TRP A O 1
ATOM 754 N N . ASP A 1 97 ? 1.667 -5.750 15.742 1.00 71.19 97 ASP A N 1
ATOM 755 C CA . ASP A 1 97 ? 1.815 -6.721 16.835 1.00 71.19 97 ASP A CA 1
ATOM 756 C C . ASP A 1 97 ? 1.022 -6.311 18.088 1.00 71.19 97 ASP A C 1
ATOM 758 O O . ASP A 1 97 ? 0.950 -5.094 18.385 1.00 71.19 97 ASP A O 1
#

Foldseek 3Di:
DWDWAQEPVRDIAIEAEDQPPPVVDPQFFKKKKWAQDPPPRDIDIHMYGYPPDDPVRVVVVSVVNRVVVVCCVVPNQPPDQWDQDPNRMIMHTDGDD